Protein AF-A0A7Y3AMU5-F1 (afdb_monomer)

Radius of gyration: 22.42 Å; Cα contacts (8 Å, |Δi|>4): 41; chains: 1; bounding box: 45×38×47 Å

Secondary structure (DSSP, 8-state):
------TT----TTEEEETTTTEEEEEPPHHHHHHHHHHHHHHHHHHHHHHHH----PPPSSPPTT-----GGG-----

Sequence (79 aa):
ATAFVGTGFECPPRSLVVGVPAEIKRQLSDKEVAWKTQGTLEYQQLAKRCQASLQRTEALSEVEAGRRRMKSADYKFKP

Structure (mmCIF, N/CA/C/O backbone):
data_AF-A0A7Y3AMU5-F1
#
_entry.id   AF-A0A7Y3AMU5-F1
#
loop_
_atom_site.group_PDB
_atom_site.id
_atom_site.type_symbol
_atom_site.label_atom_id
_atom_site.label_alt_id
_atom_site.label_comp_id
_atom_site.label_asym_id
_atom_site.label_entity_id
_atom_site.label_seq_id
_atom_site.pdbx_PDB_ins_code
_atom_site.Cartn_x
_atom_site.Cartn_y
_atom_site.Cartn_z
_atom_site.occupancy
_atom_site.B_iso_or_equiv
_atom_site.auth_seq_id
_atom_site.auth_comp_id
_atom_site.auth_asym_id
_atom_site.auth_atom_id
_atom_site.pdbx_PDB_model_num
ATOM 1 N N . ALA A 1 1 ? 2.413 2.985 4.957 1.00 65.94 1 ALA A N 1
ATOM 2 C CA . ALA A 1 1 ? 1.965 2.598 6.311 1.00 65.94 1 ALA A CA 1
ATOM 3 C C . ALA A 1 1 ? 3.193 2.228 7.129 1.00 65.94 1 ALA A C 1
ATOM 5 O O . ALA A 1 1 ? 4.093 1.620 6.565 1.00 65.94 1 ALA A O 1
ATOM 6 N N . THR A 1 2 ? 3.244 2.624 8.400 1.00 80.50 2 THR A N 1
ATOM 7 C CA . THR A 1 2 ? 4.405 2.461 9.299 1.00 80.50 2 THR A CA 1
ATOM 8 C C . THR A 1 2 ? 3.920 2.102 10.708 1.00 80.50 2 THR A C 1
ATOM 10 O O . THR A 1 2 ? 4.119 2.865 11.649 1.00 80.50 2 THR A O 1
ATOM 13 N N . ALA A 1 3 ? 3.191 0.990 10.836 1.00 93.31 3 ALA A N 1
ATOM 14 C CA . ALA A 1 3 ? 2.742 0.478 12.129 1.00 93.31 3 ALA A CA 1
ATOM 15 C C . ALA A 1 3 ? 3.475 -0.827 12.456 1.00 93.31 3 ALA A C 1
ATOM 17 O O . ALA A 1 3 ? 3.645 -1.666 11.570 1.00 93.31 3 ALA A O 1
ATOM 18 N N . PHE A 1 4 ? 3.907 -0.992 13.706 1.00 94.00 4 PHE A N 1
ATOM 19 C CA . PHE A 1 4 ? 4.608 -2.193 14.165 1.00 94.00 4 PHE A CA 1
ATOM 20 C C . PHE A 1 4 ? 3.663 -3.057 14.997 1.00 94.00 4 PHE A C 1
ATOM 22 O O . PHE A 1 4 ? 3.309 -2.690 16.117 1.00 94.00 4 PHE A O 1
ATOM 29 N N . VAL A 1 5 ? 3.249 -4.195 14.441 1.00 94.88 5 VAL A N 1
ATOM 30 C CA . VAL A 1 5 ? 2.345 -5.146 15.097 1.00 94.88 5 VAL A CA 1
ATOM 31 C C . VAL A 1 5 ? 3.181 -6.203 15.813 1.00 94.88 5 VAL A C 1
ATOM 33 O O . VAL A 1 5 ? 3.876 -6.985 15.168 1.00 94.88 5 VAL A O 1
ATOM 36 N N . GLY A 1 6 ? 3.138 -6.191 17.145 1.00 94.12 6 GLY A N 1
ATOM 37 C CA . GLY A 1 6 ? 3.861 -7.155 17.973 1.00 94.12 6 GLY A CA 1
ATOM 38 C C . GLY A 1 6 ? 3.251 -8.560 17.931 1.00 94.12 6 GLY A C 1
ATOM 39 O O . GLY A 1 6 ? 2.085 -8.744 17.577 1.00 94.12 6 GLY A O 1
ATOM 40 N N . THR A 1 7 ? 4.039 -9.561 18.327 1.00 95.56 7 THR A N 1
ATOM 41 C CA . THR A 1 7 ? 3.574 -10.948 18.481 1.00 95.56 7 THR A CA 1
ATOM 42 C C . THR A 1 7 ? 2.415 -11.025 19.476 1.00 95.56 7 THR A C 1
ATOM 44 O O . THR A 1 7 ? 2.476 -10.419 20.542 1.00 95.56 7 THR A O 1
ATOM 47 N N . GLY A 1 8 ? 1.372 -11.786 19.137 1.00 94.81 8 GLY A N 1
ATOM 48 C CA . GLY A 1 8 ? 0.189 -11.954 19.990 1.00 94.81 8 GLY A CA 1
ATOM 49 C C . GLY A 1 8 ? -0.800 -10.784 19.956 1.00 94.81 8 GLY A C 1
ATOM 50 O O . GLY A 1 8 ? -1.762 -10.797 20.714 1.00 94.81 8 GLY A O 1
ATOM 51 N N . PHE A 1 9 ? -0.598 -9.780 19.095 1.00 96.38 9 PHE A N 1
ATOM 52 C CA . PHE A 1 9 ? -1.569 -8.702 18.913 1.00 96.38 9 PHE A CA 1
ATOM 53 C C . PHE A 1 9 ? -2.877 -9.233 18.309 1.00 96.38 9 PHE A C 1
ATOM 55 O O . PHE A 1 9 ? -2.892 -9.743 17.186 1.00 96.38 9 PHE A O 1
ATOM 62 N N . GLU A 1 10 ? -3.983 -9.062 19.029 1.00 95.75 10 GLU A N 1
ATOM 63 C CA . GLU A 1 10 ? -5.325 -9.371 18.540 1.00 95.75 10 GLU A CA 1
ATOM 64 C C . GLU A 1 10 ? -5.997 -8.115 17.979 1.00 95.75 10 GLU A C 1
ATOM 66 O O . GLU A 1 10 ? -6.021 -7.057 18.606 1.00 95.75 10 GLU A O 1
ATOM 71 N N . CYS A 1 11 ? -6.563 -8.232 16.778 1.00 95.56 11 CYS A N 1
ATOM 72 C CA . CYS A 1 11 ? -7.209 -7.129 16.077 1.00 95.56 11 CYS A CA 1
ATOM 73 C C . CYS A 1 11 ? -8.668 -7.486 15.774 1.00 95.56 11 CYS A C 1
ATOM 75 O O . CYS A 1 11 ? -8.917 -8.297 14.875 1.00 95.56 11 CYS A O 1
ATOM 77 N N . PRO A 1 12 ? -9.647 -6.886 16.473 1.00 96.50 12 PRO A N 1
ATOM 78 C CA . PRO A 1 12 ? -11.049 -7.057 16.134 1.00 96.50 12 PRO A CA 1
ATOM 79 C C . PRO A 1 12 ? -11.328 -6.569 14.705 1.00 96.50 12 PRO A C 1
ATOM 81 O O . PRO A 1 12 ? -10.698 -5.599 14.254 1.00 96.50 12 PRO A O 1
ATOM 84 N N . PRO A 1 13 ? -12.301 -7.171 13.996 1.00 96.62 13 PRO A N 1
ATOM 85 C CA . PRO A 1 13 ? -12.728 -6.685 12.692 1.00 96.62 13 PRO A CA 1
ATOM 86 C C . PRO A 1 13 ? -13.006 -5.181 12.711 1.00 96.62 13 PRO A C 1
ATOM 88 O O . PRO A 1 13 ? -13.473 -4.634 13.708 1.00 96.62 13 PRO A O 1
ATOM 91 N N . ARG A 1 14 ? -12.719 -4.519 11.585 1.00 96.12 14 ARG A N 1
ATOM 92 C CA . ARG A 1 14 ? -12.976 -3.084 11.372 1.00 96.12 14 ARG A CA 1
ATOM 93 C C . ARG A 1 14 ? -12.245 -2.142 12.343 1.00 96.12 14 ARG A C 1
ATOM 95 O O . ARG A 1 14 ? -12.650 -0.994 12.492 1.00 96.12 14 ARG A O 1
ATOM 102 N N . SER A 1 15 ? -11.134 -2.564 12.938 1.00 97.19 15 SER A N 1
ATOM 103 C CA . SER A 1 15 ? -10.302 -1.693 13.778 1.00 97.19 15 SER A CA 1
ATOM 104 C C . SER A 1 15 ? -9.361 -0.803 12.953 1.00 97.19 1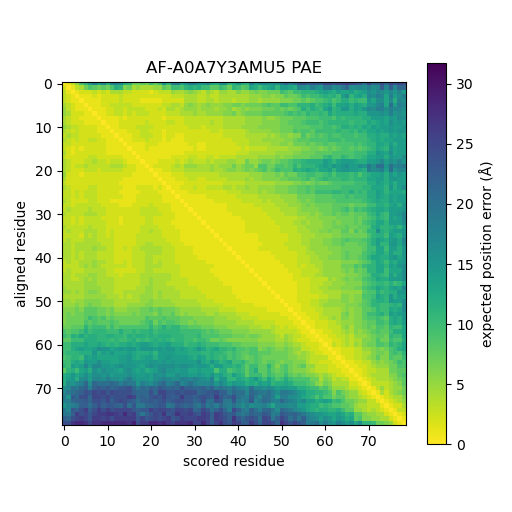5 S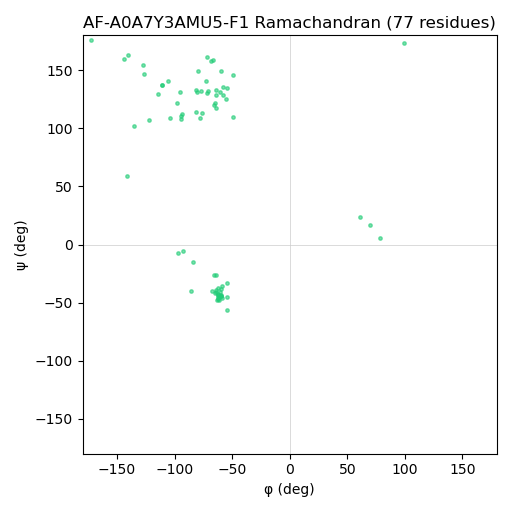ER A C 1
ATOM 106 O O . SER A 1 15 ? -8.649 -1.281 12.069 1.00 97.19 15 SER A O 1
ATOM 108 N N . LEU A 1 16 ? -9.311 0.494 13.268 1.00 96.50 16 LEU A N 1
ATOM 109 C CA . LEU A 1 16 ? -8.242 1.393 12.830 1.00 96.50 16 LEU A CA 1
ATOM 110 C C . LEU A 1 16 ? -7.038 1.217 13.759 1.00 96.50 16 LEU A C 1
ATOM 112 O O . LEU A 1 16 ? -7.111 1.577 14.935 1.00 96.50 16 LEU A O 1
ATOM 116 N N . VAL A 1 17 ? -5.936 0.706 13.213 1.00 96.62 17 VAL A N 1
ATOM 117 C CA . VAL A 1 17 ? -4.705 0.418 13.957 1.00 96.62 17 VAL A CA 1
ATOM 118 C C . VAL A 1 17 ? -3.574 1.327 13.481 1.00 96.62 17 VAL A C 1
ATOM 120 O O . VAL A 1 17 ? -3.331 1.436 12.277 1.00 96.62 17 VAL A O 1
ATOM 123 N N . VAL A 1 18 ? -2.889 1.990 14.414 1.00 95.69 18 VAL A N 1
ATOM 124 C CA . VAL A 1 18 ? -1.805 2.946 14.121 1.00 95.69 18 VAL A CA 1
ATOM 125 C C . VAL A 1 18 ? -0.695 2.871 15.171 1.00 95.69 18 VAL A C 1
ATOM 127 O O . VAL A 1 18 ? -0.938 2.431 16.287 1.00 95.69 18 VAL A O 1
ATOM 130 N N . GLY A 1 19 ? 0.506 3.348 14.827 1.00 94.06 19 GLY A N 1
ATOM 131 C CA . GLY A 1 19 ? 1.602 3.544 15.784 1.00 94.06 19 GLY A CA 1
ATOM 132 C C . GLY A 1 19 ? 2.662 2.439 15.818 1.00 94.06 19 GLY A C 1
ATOM 133 O O . GLY A 1 19 ? 2.560 1.407 15.151 1.00 94.06 19 GLY A O 1
ATOM 134 N N . VAL A 1 20 ? 3.718 2.704 16.588 1.00 94.25 20 VAL A N 1
ATOM 135 C CA . VAL A 1 20 ? 4.820 1.781 16.888 1.00 94.25 20 VAL A CA 1
ATOM 136 C C . VAL A 1 20 ? 5.101 1.887 18.399 1.00 94.25 20 VAL A C 1
ATOM 138 O O . VAL A 1 20 ? 5.726 2.866 18.806 1.00 94.25 20 VAL A O 1
ATOM 141 N N . PRO A 1 21 ? 4.640 0.933 19.234 1.00 92.50 21 PRO A N 1
ATOM 142 C CA . PRO A 1 21 ? 3.853 -0.250 18.874 1.00 92.50 21 PRO A CA 1
ATOM 143 C C . PRO A 1 21 ? 2.434 0.101 18.394 1.00 92.50 21 PRO A C 1
ATOM 145 O O . PRO A 1 21 ? 1.922 1.189 18.644 1.00 92.50 21 PRO A O 1
ATOM 148 N N . ALA A 1 22 ? 1.826 -0.812 17.642 1.00 96.25 22 ALA A N 1
ATOM 149 C CA . ALA A 1 22 ? 0.499 -0.640 17.073 1.00 96.25 22 ALA A CA 1
ATOM 150 C C . ALA A 1 22 ? -0.602 -0.700 18.144 1.00 96.25 22 ALA A C 1
ATOM 152 O O . ALA A 1 22 ? -0.656 -1.639 18.936 1.00 96.25 22 ALA A O 1
ATOM 153 N N . GLU A 1 23 ? -1.524 0.260 18.106 1.00 95.31 23 GLU A N 1
ATOM 154 C CA . GLU A 1 23 ? -2.682 0.339 18.999 1.00 95.31 23 GLU A CA 1
ATOM 155 C C . GLU A 1 23 ? -3.990 0.465 18.208 1.00 95.31 23 GLU A C 1
ATOM 157 O O . GLU A 1 23 ? -4.040 1.097 17.145 1.00 95.31 23 GLU A O 1
ATOM 162 N N . ILE A 1 24 ? -5.075 -0.106 18.744 1.00 96.88 24 ILE A N 1
ATOM 163 C CA . ILE A 1 24 ? -6.429 0.083 18.209 1.00 96.88 24 ILE A CA 1
ATOM 164 C C . ILE A 1 24 ? -6.922 1.464 18.633 1.00 96.88 24 ILE A C 1
ATOM 166 O O . ILE A 1 24 ? -7.174 1.708 19.811 1.00 96.88 24 ILE A O 1
ATOM 170 N N . LYS A 1 25 ? -7.113 2.371 17.672 1.00 96.19 25 LYS A N 1
ATOM 171 C CA . LYS A 1 25 ? -7.570 3.731 17.977 1.00 96.19 25 LYS A CA 1
ATOM 172 C C . LYS A 1 25 ? -9.088 3.847 18.062 1.00 96.19 25 LYS A C 1
ATOM 174 O O . LYS A 1 25 ? -9.595 4.606 18.883 1.00 96.19 25 LYS A O 1
ATOM 179 N N . ARG A 1 26 ? -9.800 3.167 17.158 1.00 97.44 26 ARG A N 1
ATOM 180 C CA . ARG A 1 26 ? -11.270 3.170 17.041 1.00 97.44 26 ARG A CA 1
ATOM 181 C C . ARG A 1 26 ? -11.744 2.145 16.012 1.00 97.44 26 ARG A C 1
ATOM 183 O O . ARG A 1 26 ? -10.937 1.567 15.291 1.00 97.44 26 ARG A O 1
ATOM 190 N N . GLN A 1 27 ? -13.058 2.002 15.887 1.00 98.00 27 GLN A N 1
ATOM 191 C CA . GLN A 1 27 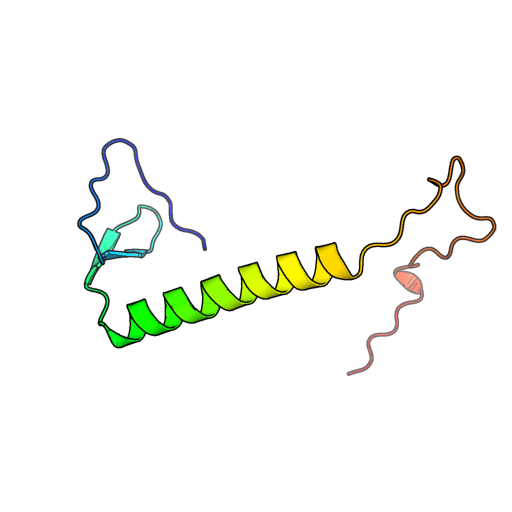? -13.697 1.299 14.777 1.00 98.00 27 GLN A CA 1
ATOM 192 C C . GLN A 1 27 ? -13.777 2.179 13.514 1.00 98.00 27 GLN A C 1
ATOM 194 O O . GLN A 1 27 ? -13.870 3.412 13.586 1.00 98.00 27 GLN A O 1
ATOM 199 N N . LEU A 1 28 ? -13.728 1.533 12.351 1.00 97.94 28 LEU A N 1
ATOM 200 C CA . LEU A 1 28 ? -13.934 2.138 11.040 1.00 97.94 28 LEU A CA 1
ATOM 201 C C . LEU A 1 28 ? -15.429 2.288 10.759 1.00 97.94 28 LEU A C 1
ATOM 203 O O . LEU A 1 28 ? -16.205 1.330 10.863 1.00 97.94 28 LEU A O 1
ATOM 207 N N . SER A 1 29 ? -15.817 3.482 10.323 1.00 98.06 29 SER A N 1
ATOM 208 C CA . SER A 1 29 ? -17.163 3.751 9.816 1.00 98.06 29 SER A CA 1
ATOM 209 C C . SER A 1 29 ? -17.427 3.008 8.503 1.00 98.06 29 SER A C 1
ATOM 211 O O . SER A 1 29 ? -16.498 2.649 7.776 1.00 98.06 29 SER A O 1
ATOM 213 N 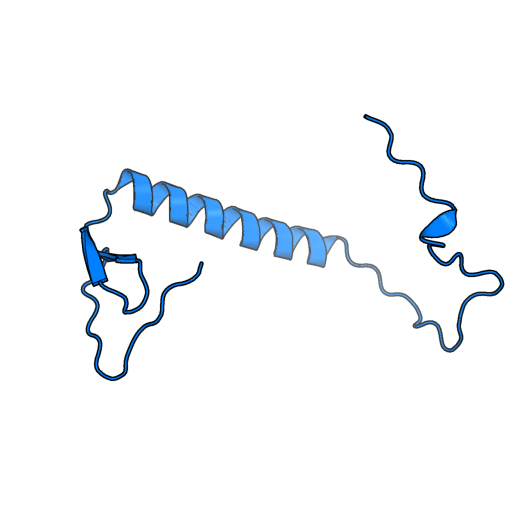N . ASP A 1 30 ? -18.700 2.806 8.156 1.00 98.06 30 ASP A N 1
ATOM 214 C CA . ASP A 1 30 ? -19.072 2.181 6.876 1.00 98.06 30 ASP A CA 1
ATOM 215 C C . ASP A 1 30 ? -18.548 2.965 5.674 1.00 98.06 30 ASP A C 1
ATOM 217 O O . ASP A 1 30 ? -18.101 2.372 4.694 1.00 98.06 30 ASP A O 1
ATOM 221 N N . LYS A 1 31 ? -18.517 4.299 5.776 1.00 98.19 31 LYS A N 1
ATOM 222 C CA . LYS A 1 31 ? -17.964 5.168 4.734 1.00 98.19 31 LYS A CA 1
ATOM 223 C C . LYS A 1 31 ? -16.475 4.909 4.503 1.00 98.19 31 LYS A C 1
ATOM 225 O O . LYS A 1 31 ? -16.038 4.855 3.357 1.00 98.19 31 LYS A O 1
ATOM 230 N N . GLU A 1 32 ? -15.695 4.737 5.568 1.00 97.69 32 GLU A N 1
ATOM 231 C CA . GLU A 1 32 ? -14.261 4.440 5.460 1.00 97.69 32 GLU A CA 1
ATOM 232 C C . GLU A 1 32 ? -14.010 3.054 4.869 1.00 97.69 32 GLU A C 1
ATOM 234 O O . GLU A 1 32 ? -13.126 2.899 4.026 1.00 97.69 32 GLU A O 1
ATOM 239 N N . VAL A 1 33 ? -14.808 2.060 5.266 1.00 97.44 33 VAL A N 1
ATOM 240 C CA . VAL A 1 33 ? -14.730 0.710 4.695 1.00 97.44 33 VAL A CA 1
ATOM 241 C C . VAL A 1 33 ? -15.081 0.738 3.209 1.00 97.44 33 VAL A C 1
ATOM 243 O O . VAL A 1 33 ? -14.318 0.217 2.399 1.00 97.44 33 VAL A O 1
ATOM 246 N N . ALA A 1 34 ? -16.178 1.398 2.829 1.00 98.00 34 ALA A N 1
ATOM 247 C CA . ALA A 1 34 ? -16.585 1.534 1.433 1.00 98.00 34 ALA A CA 1
ATOM 248 C C . ALA A 1 34 ? -15.510 2.239 0.595 1.00 98.00 34 ALA A C 1
ATOM 250 O O . ALA A 1 34 ? -15.156 1.764 -0.485 1.00 98.00 34 ALA A O 1
ATOM 251 N N . TRP A 1 35 ? -14.931 3.326 1.116 1.00 97.81 35 TRP A N 1
ATOM 252 C CA . TRP A 1 35 ? -13.852 4.036 0.435 1.00 97.81 35 TRP A CA 1
ATOM 253 C C . TRP A 1 35 ? -12.609 3.158 0.258 1.00 97.81 35 TRP A C 1
ATOM 255 O O . TRP A 1 35 ? -12.035 3.114 -0.831 1.00 97.81 35 TRP A O 1
ATOM 265 N N . LYS A 1 36 ? -12.219 2.399 1.290 1.00 96.75 36 LYS A N 1
ATOM 266 C CA . LYS A 1 36 ? -11.092 1.463 1.202 1.00 96.75 36 LYS A CA 1
ATOM 267 C C . LYS A 1 36 ? -11.342 0.372 0.162 1.00 96.75 36 LYS A C 1
ATOM 269 O O . LYS A 1 36 ? -10.445 0.097 -0.633 1.00 96.75 36 LYS A O 1
ATOM 274 N N . THR A 1 37 ? -12.540 -0.209 0.144 1.00 97.56 37 THR A N 1
ATOM 275 C CA . THR A 1 37 ? -12.946 -1.214 -0.848 1.00 97.56 37 THR A CA 1
ATOM 276 C C . THR A 1 37 ? -12.858 -0.659 -2.265 1.00 97.56 37 THR A C 1
ATOM 278 O O . THR A 1 37 ? -12.269 -1.304 -3.132 1.00 97.56 37 THR A O 1
ATOM 281 N N . GLN A 1 38 ? -13.369 0.554 -2.491 1.00 98.12 38 GLN A N 1
ATOM 282 C CA . GLN A 1 38 ? -13.304 1.209 -3.796 1.00 98.12 38 GLN A CA 1
ATOM 283 C C . GLN A 1 38 ? -11.855 1.451 -4.237 1.00 98.12 38 GLN A C 1
ATOM 285 O O . GLN A 1 38 ? -11.481 1.068 -5.343 1.00 98.12 38 GLN A O 1
ATOM 290 N N . GLY A 1 39 ? -11.010 1.997 -3.357 1.00 97.31 39 GLY A N 1
ATOM 291 C CA . GLY A 1 39 ? -9.593 2.198 -3.667 1.00 97.31 39 GLY A CA 1
ATOM 292 C C . GLY A 1 39 ? -8.870 0.884 -3.987 1.00 97.31 39 GLY A C 1
ATOM 293 O O . GLY A 1 39 ? -8.065 0.824 -4.911 1.00 97.31 39 GLY A O 1
ATOM 294 N N . THR A 1 40 ? -9.181 -0.210 -3.285 1.00 97.81 40 THR A N 1
ATOM 295 C CA . THR A 1 40 ? -8.637 -1.540 -3.611 1.00 97.81 40 THR A CA 1
ATOM 296 C C . THR A 1 40 ? -9.096 -2.031 -4.987 1.00 97.81 40 THR A C 1
ATOM 298 O O . THR A 1 40 ? -8.287 -2.603 -5.722 1.00 97.81 40 THR A O 1
ATOM 301 N N . LEU A 1 41 ? -10.354 -1.792 -5.364 1.00 98.44 41 LEU A N 1
ATOM 302 C CA . LEU A 1 41 ? -10.869 -2.149 -6.687 1.00 98.44 41 LEU A CA 1
ATOM 303 C C . LEU A 1 41 ? -10.136 -1.395 -7.806 1.00 98.44 41 LEU A C 1
ATOM 305 O O . LEU A 1 41 ? -9.833 -1.989 -8.840 1.00 98.44 41 LEU A O 1
ATOM 309 N N . GLU A 1 42 ? -9.783 -0.129 -7.593 1.00 98.25 42 GLU A N 1
ATOM 310 C CA . GLU A 1 42 ? -9.005 0.655 -8.561 1.00 98.25 42 GLU A CA 1
ATOM 311 C C . GLU A 1 42 ? -7.640 0.010 -8.846 1.00 98.25 42 GLU A C 1
ATOM 313 O O . GLU A 1 42 ? -7.279 -0.168 -10.009 1.00 98.25 42 GLU A O 1
ATOM 318 N N . TYR A 1 43 ? -6.913 -0.456 -7.822 1.00 97.88 43 TYR A N 1
ATOM 319 C CA . TYR A 1 43 ? -5.660 -1.199 -8.031 1.00 97.88 43 TYR A CA 1
ATOM 320 C C . TYR A 1 43 ? -5.866 -2.485 -8.839 1.00 97.88 43 TYR A C 1
ATOM 322 O O . TYR A 1 43 ? -5.066 -2.802 -9.722 1.00 97.88 43 TYR A O 1
ATOM 330 N N . GLN A 1 44 ? -6.948 -3.219 -8.578 1.00 98.38 44 GLN A N 1
ATOM 331 C CA . GLN A 1 44 ? -7.274 -4.428 -9.339 1.00 98.38 44 GLN A CA 1
ATOM 332 C C . GLN A 1 44 ? -7.575 -4.105 -10.808 1.00 98.38 44 GLN A C 1
ATOM 334 O O . GLN A 1 44 ? -7.138 -4.827 -11.706 1.00 98.38 44 GLN A O 1
ATOM 339 N N . GLN A 1 45 ? -8.294 -3.014 -11.075 1.00 98.44 45 GLN A N 1
ATOM 340 C CA . GLN A 1 45 ? -8.562 -2.545 -12.435 1.00 98.44 45 GLN A CA 1
ATOM 341 C C . GLN A 1 45 ? -7.279 -2.106 -13.145 1.00 98.44 45 GLN A C 1
ATOM 343 O O . GLN A 1 45 ? -7.082 -2.457 -14.308 1.00 98.44 45 GLN A O 1
ATOM 348 N N . LEU A 1 46 ? -6.377 -1.405 -12.451 1.00 98.31 46 LEU A N 1
ATOM 349 C CA . LEU A 1 46 ? -5.067 -1.029 -12.990 1.00 98.31 46 LEU A CA 1
ATOM 350 C C . LEU A 1 46 ? -4.244 -2.260 -13.381 1.00 98.31 46 LEU A C 1
ATOM 352 O O . LEU A 1 46 ? -3.670 -2.277 -14.470 1.00 98.31 46 LEU A O 1
ATOM 356 N N . ALA A 1 47 ? -4.230 -3.302 -12.545 1.00 98.31 47 ALA A N 1
ATOM 357 C CA . ALA A 1 47 ? -3.544 -4.557 -12.846 1.00 98.31 47 ALA A CA 1
ATOM 358 C C . ALA A 1 47 ? -4.127 -5.246 -14.093 1.00 98.31 47 ALA A C 1
ATOM 360 O O . ALA A 1 47 ? -3.376 -5.613 -14.996 1.00 98.31 47 ALA A O 1
ATOM 361 N N . LYS A 1 48 ? -5.460 -5.345 -14.192 1.00 98.44 48 LYS A N 1
ATOM 362 C CA . LYS A 1 48 ? -6.145 -5.890 -15.380 1.00 98.44 48 LYS A CA 1
ATOM 363 C C . LYS A 1 48 ? -5.839 -5.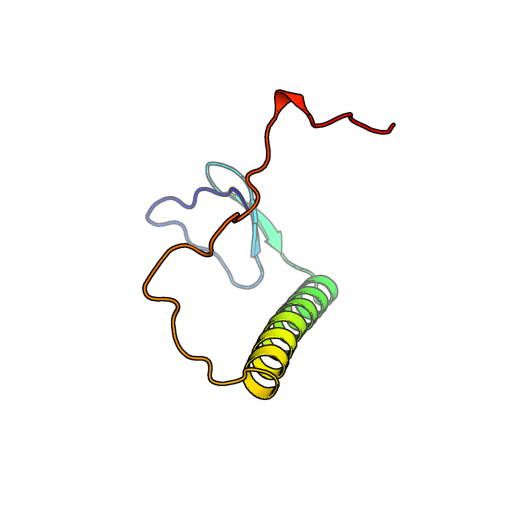082 -16.640 1.00 98.44 48 LYS A C 1
ATOM 365 O O . LYS A 1 48 ? -5.551 -5.660 -17.683 1.00 98.44 48 LYS A O 1
ATOM 370 N N . ARG A 1 49 ? -5.869 -3.749 -16.546 1.00 98.12 49 ARG A N 1
ATOM 371 C CA . ARG A 1 49 ? -5.549 -2.854 -17.666 1.00 98.12 49 ARG A CA 1
ATOM 372 C C . ARG A 1 49 ? -4.108 -3.037 -18.127 1.00 98.12 49 ARG A C 1
ATOM 374 O O . ARG A 1 49 ? -3.885 -3.153 -19.324 1.00 98.12 49 ARG A O 1
ATOM 381 N N . CYS A 1 50 ? -3.161 -3.096 -17.188 1.00 97.81 50 CYS A N 1
ATOM 382 C CA . CYS A 1 50 ? -1.761 -3.391 -17.483 1.00 97.81 50 CYS A CA 1
ATOM 383 C C . CYS A 1 50 ? -1.664 -4.701 -18.264 1.00 97.81 50 CYS A C 1
ATOM 385 O O . CYS A 1 50 ? -1.218 -4.681 -19.407 1.00 97.81 50 CYS A O 1
ATOM 387 N N . GLN A 1 51 ? -2.200 -5.792 -17.709 1.00 97.81 51 GLN A N 1
ATOM 388 C CA . GLN A 1 51 ? -2.182 -7.112 -18.336 1.00 97.81 51 GLN A CA 1
ATOM 389 C C . GLN A 1 51 ? -2.774 -7.111 -19.751 1.00 97.81 51 GLN A C 1
ATOM 391 O O . GLN A 1 51 ? -2.166 -7.672 -20.655 1.00 97.81 51 GLN A O 1
ATOM 396 N N . ALA A 1 52 ? -3.922 -6.461 -19.957 1.00 98.00 52 ALA A N 1
ATOM 397 C CA . ALA A 1 52 ? -4.572 -6.372 -21.265 1.00 98.00 52 ALA A CA 1
ATOM 398 C C . ALA A 1 52 ? -3.754 -5.578 -22.299 1.00 98.00 52 ALA A C 1
ATOM 400 O O . ALA A 1 52 ? -3.897 -5.799 -23.497 1.00 98.00 52 ALA A O 1
ATOM 401 N N . SER A 1 53 ? -2.912 -4.649 -21.839 1.00 96.88 53 SER A N 1
ATOM 402 C CA . SER A 1 53 ? -2.059 -3.809 -22.688 1.00 96.88 53 SER A CA 1
ATOM 403 C C . SER A 1 53 ? -0.622 -4.313 -22.844 1.00 96.88 53 SER A C 1
ATOM 405 O O . SER A 1 53 ? 0.134 -3.733 -23.623 1.00 96.88 53 SER A O 1
ATOM 407 N N . LEU A 1 54 ? -0.217 -5.353 -22.106 1.00 96.56 54 LEU A N 1
ATOM 408 C CA . LEU A 1 54 ? 1.142 -5.884 -22.181 1.00 96.56 54 LEU A CA 1
ATOM 409 C C . LEU A 1 54 ? 1.411 -6.450 -23.577 1.00 96.56 54 LEU A C 1
ATOM 411 O O . LEU A 1 54 ? 0.633 -7.236 -24.113 1.00 96.56 54 LEU A O 1
ATOM 415 N N . GLN A 1 55 ? 2.561 -6.084 -24.134 1.00 95.94 55 GLN A N 1
ATOM 416 C CA . GLN A 1 55 ? 3.059 -6.628 -25.390 1.00 95.94 55 GLN A CA 1
ATOM 417 C C . GLN A 1 55 ? 4.285 -7.487 -25.111 1.00 95.94 55 GLN A C 1
ATOM 419 O O . GLN A 1 55 ? 5.155 -7.121 -24.318 1.00 95.94 55 GLN A O 1
ATOM 424 N N . ARG A 1 56 ? 4.356 -8.647 -25.768 1.00 94.88 56 ARG A N 1
ATOM 425 C CA . ARG A 1 56 ? 5.561 -9.472 -25.741 1.00 94.88 56 ARG A CA 1
ATOM 426 C C . ARG A 1 56 ? 6.685 -8.693 -26.419 1.00 94.88 56 ARG A C 1
ATOM 428 O O . ARG A 1 56 ? 6.520 -8.236 -27.543 1.00 94.88 56 ARG A O 1
ATOM 435 N N . THR A 1 57 ? 7.820 -8.593 -25.745 1.00 94.12 57 THR A N 1
ATOM 436 C CA . THR A 1 57 ? 9.039 -7.996 -26.290 1.00 94.12 57 THR A CA 1
ATOM 437 C C . THR A 1 57 ? 10.195 -8.964 -26.118 1.00 94.12 57 THR A C 1
ATOM 439 O O . THR A 1 57 ? 10.181 -9.811 -25.220 1.00 94.12 57 THR A O 1
ATOM 442 N N . GLU A 1 58 ? 11.196 -8.841 -26.978 1.00 94.88 58 GLU A N 1
ATOM 443 C CA . GLU A 1 58 ? 12.483 -9.485 -26.758 1.00 94.88 58 GLU A CA 1
ATOM 444 C C . GLU A 1 58 ? 13.231 -8.754 -25.639 1.00 94.88 58 GLU A C 1
ATOM 446 O O . GLU A 1 58 ? 13.146 -7.529 -25.509 1.00 94.88 58 GLU A O 1
ATOM 451 N N . ALA A 1 59 ? 13.909 -9.519 -24.783 1.00 92.88 59 ALA A N 1
ATOM 452 C CA . ALA A 1 59 ? 14.729 -8.960 -23.720 1.00 92.88 59 ALA A CA 1
ATOM 453 C C . ALA A 1 59 ? 16.049 -8.451 -24.310 1.00 92.88 59 ALA A C 1
ATOM 455 O O . ALA A 1 59 ? 16.719 -9.175 -25.043 1.00 92.88 59 ALA A O 1
ATOM 456 N N . LEU A 1 60 ? 16.442 -7.227 -23.955 1.00 92.94 60 LEU A N 1
ATOM 457 C CA . LEU A 1 60 ? 17.746 -6.690 -24.332 1.00 92.94 60 LEU A CA 1
ATOM 458 C C . LEU A 1 60 ? 18.860 -7.509 -23.660 1.00 92.94 60 LEU A C 1
ATOM 460 O O . LEU A 1 60 ? 18.908 -7.597 -22.432 1.00 92.94 60 LEU A O 1
ATOM 464 N N . SER A 1 61 ? 19.754 -8.094 -24.459 1.00 94.69 61 SER A N 1
ATOM 465 C CA . SER A 1 61 ? 20.908 -8.872 -23.982 1.00 94.69 61 SER A CA 1
ATOM 466 C C . SER A 1 61 ? 22.123 -8.010 -23.637 1.00 94.69 61 SER A C 1
ATOM 468 O O . SER A 1 61 ? 23.047 -8.475 -22.974 1.00 94.69 61 SER A O 1
ATOM 470 N N . GLU A 1 62 ? 22.126 -6.753 -24.073 1.00 95.00 62 GLU A N 1
ATOM 471 C CA . GLU A 1 62 ? 23.201 -5.796 -23.843 1.00 95.00 62 GLU A CA 1
ATOM 472 C C . GLU A 1 62 ? 22.650 -4.396 -23.553 1.00 95.00 62 GLU A C 1
ATOM 474 O O . GLU A 1 62 ? 21.477 -4.091 -23.778 1.00 95.00 62 GLU A O 1
ATOM 479 N N . VAL A 1 63 ? 23.497 -3.535 -22.992 1.00 92.56 63 VAL A N 1
ATOM 480 C CA . VAL A 1 63 ? 23.127 -2.146 -22.709 1.00 92.56 63 VAL A CA 1
ATOM 481 C C . VAL A 1 63 ? 23.046 -1.370 -24.022 1.00 92.56 63 VAL A C 1
ATOM 483 O O . VAL A 1 63 ? 23.996 -1.379 -24.796 1.00 92.56 63 VAL A O 1
ATOM 486 N N . GLU A 1 64 ? 21.951 -0.637 -24.229 1.00 90.75 64 GLU A N 1
ATOM 487 C CA . GLU A 1 64 ? 21.766 0.202 -25.418 1.00 90.75 64 GLU A CA 1
ATOM 488 C C . GLU A 1 64 ? 22.929 1.190 -25.616 1.00 90.75 64 GLU A C 1
ATOM 490 O O . GLU A 1 64 ? 23.356 1.891 -24.685 1.00 90.75 64 GLU A O 1
ATOM 495 N N . ALA A 1 65 ? 23.419 1.286 -26.853 1.00 92.69 65 ALA A N 1
ATOM 496 C CA . ALA A 1 65 ? 24.452 2.243 -27.219 1.00 92.69 65 ALA A CA 1
ATOM 497 C C . ALA A 1 65 ? 23.994 3.677 -26.903 1.00 92.69 65 ALA A C 1
ATOM 499 O O . ALA A 1 65 ? 22.906 4.108 -27.282 1.00 92.69 65 ALA A O 1
ATOM 500 N N . GLY A 1 66 ? 24.825 4.430 -26.177 1.00 90.38 66 GLY A N 1
ATOM 501 C CA . GLY A 1 66 ? 24.501 5.806 -25.797 1.00 90.38 66 GLY A CA 1
ATOM 502 C C . GLY A 1 66 ? 23.368 5.946 -24.769 1.00 90.38 66 GLY A C 1
ATOM 503 O O . GLY A 1 66 ? 22.845 7.054 -24.618 1.00 90.38 66 GLY A O 1
ATOM 504 N N . ARG A 1 67 ? 22.995 4.875 -24.041 1.00 90.56 67 ARG A N 1
ATOM 505 C CA . ARG A 1 67 ? 21.983 4.921 -22.968 1.00 90.56 67 ARG A CA 1
ATOM 506 C C . ARG A 1 67 ? 22.266 6.074 -22.005 1.00 90.56 67 ARG A C 1
ATOM 508 O O . ARG A 1 67 ? 23.227 6.043 -21.230 1.00 90.56 67 ARG A O 1
ATOM 515 N N . ARG A 1 68 ? 21.411 7.100 -22.049 1.00 87.94 68 ARG A N 1
ATOM 516 C CA . ARG A 1 68 ? 21.575 8.313 -21.240 1.00 87.94 68 ARG A CA 1
ATOM 517 C C . ARG A 1 68 ? 21.559 7.950 -19.760 1.00 87.94 68 ARG A C 1
ATOM 519 O O . ARG A 1 68 ? 20.665 7.252 -19.287 1.00 87.94 68 ARG A O 1
AT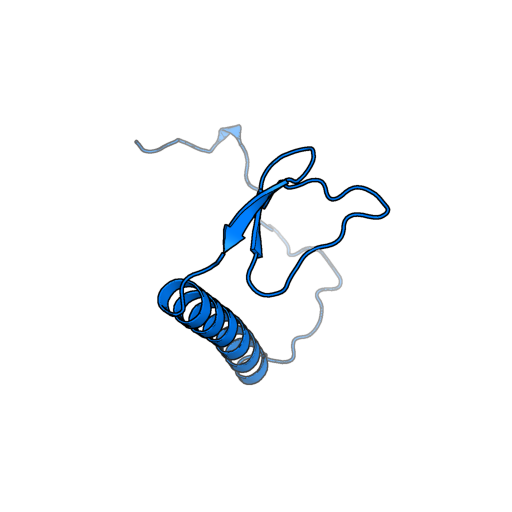OM 526 N N . ARG A 1 69 ? 22.539 8.463 -19.023 1.00 86.31 69 ARG A N 1
ATOM 527 C CA . ARG A 1 69 ? 22.554 8.416 -17.562 1.00 86.31 69 ARG A CA 1
ATOM 528 C C . ARG A 1 69 ? 22.228 9.795 -17.027 1.00 86.31 69 ARG A C 1
ATOM 530 O O . ARG A 1 69 ? 22.697 10.793 -17.570 1.00 86.31 69 ARG A O 1
ATOM 537 N N . MET A 1 70 ? 21.445 9.841 -15.956 1.00 84.81 70 MET A N 1
A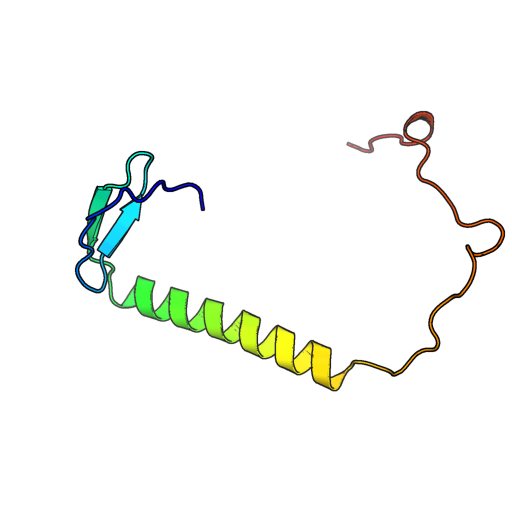TOM 538 C CA . MET A 1 70 ? 21.266 11.079 -15.216 1.00 84.81 70 MET A CA 1
ATOM 539 C C . MET A 1 70 ? 22.620 11.472 -14.619 1.00 84.81 70 MET A C 1
ATOM 541 O O . MET A 1 70 ? 23.188 10.733 -13.817 1.00 84.81 70 MET A O 1
ATOM 545 N N . LYS A 1 71 ? 23.145 12.623 -15.029 1.00 86.19 71 LYS A N 1
ATOM 546 C CA . LYS A 1 71 ? 24.289 13.259 -14.383 1.00 86.19 71 LYS A CA 1
ATOM 547 C C . LYS A 1 71 ? 23.722 14.253 -13.384 1.00 86.19 71 LYS A C 1
ATOM 549 O O . LYS A 1 71 ? 23.152 15.262 -13.783 1.00 86.19 71 LYS A O 1
ATOM 554 N N . SER A 1 72 ? 23.838 13.949 -12.095 1.00 80.50 72 SER A N 1
ATOM 555 C CA . SER A 1 72 ? 23.319 14.808 -11.022 1.00 80.50 72 SER A CA 1
ATOM 556 C C . SER A 1 72 ? 23.839 16.248 -11.120 1.00 80.50 72 SER A C 1
ATOM 558 O O . SER A 1 72 ? 23.089 17.175 -10.843 1.00 80.50 72 SER A O 1
ATOM 560 N N . ALA A 1 73 ? 25.074 16.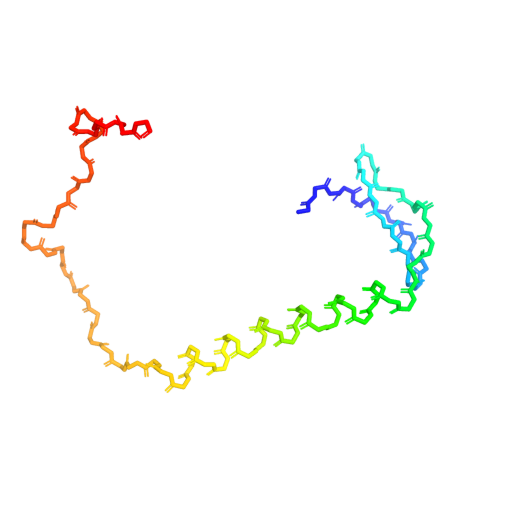437 -11.597 1.00 82.12 73 ALA A N 1
ATOM 561 C CA . ALA A 1 73 ? 25.679 17.747 -11.841 1.00 82.12 73 ALA A CA 1
ATOM 562 C C . ALA A 1 73 ? 24.972 18.590 -12.926 1.00 82.12 73 ALA A C 1
ATOM 564 O O . ALA A 1 73 ? 25.029 19.815 -12.874 1.00 82.12 73 ALA A O 1
ATOM 565 N N . ASP A 1 74 ? 24.283 17.957 -13.881 1.00 84.69 74 ASP A N 1
ATOM 566 C CA . ASP A 1 74 ? 23.619 18.642 -15.000 1.00 84.69 74 ASP A CA 1
ATOM 567 C C . ASP A 1 74 ? 22.142 18.966 -14.694 1.00 84.69 74 ASP A C 1
ATOM 569 O O . ASP A 1 74 ? 21.460 19.632 -15.479 1.00 84.69 74 ASP A O 1
ATOM 573 N N . TYR A 1 75 ? 21.621 18.501 -13.552 1.00 81.69 75 TYR A N 1
ATOM 574 C CA . TYR A 1 75 ? 20.248 18.762 -13.134 1.00 81.69 75 TYR A CA 1
ATOM 575 C C . TYR A 1 75 ? 20.118 20.177 -12.562 1.00 81.69 75 TYR A C 1
ATOM 577 O O . TYR A 1 75 ? 20.565 20.468 -11.454 1.00 81.69 75 TYR A O 1
ATOM 585 N N . LYS A 1 76 ? 19.450 21.062 -13.306 1.00 82.56 76 LYS A N 1
ATOM 586 C CA . LYS A 1 76 ? 19.021 22.368 -12.796 1.00 82.56 76 LYS A CA 1
ATOM 587 C C . LYS A 1 76 ? 17.587 22.262 -12.297 1.00 82.56 76 LYS A C 1
ATOM 589 O O . LYS A 1 76 ? 16.666 22.110 -13.100 1.00 82.56 76 LYS A O 1
ATOM 594 N N . PHE A 1 77 ? 17.413 22.354 -10.980 1.00 80.12 77 PHE A N 1
ATOM 595 C CA . PHE A 1 77 ? 16.100 22.521 -10.367 1.00 80.12 77 PHE A CA 1
ATOM 596 C C . PHE A 1 77 ? 15.420 23.755 -10.971 1.00 80.12 77 PHE A C 1
ATOM 598 O O . PHE A 1 77 ? 16.007 24.839 -10.994 1.00 80.12 77 PHE A O 1
ATOM 605 N N . LYS A 1 78 ? 14.207 23.578 -11.495 1.00 71.88 78 LYS A N 1
ATOM 606 C CA . LYS A 1 78 ? 13.337 24.692 -11.865 1.00 71.88 78 LYS A CA 1
ATOM 607 C C . LYS A 1 78 ? 12.354 24.898 -10.708 1.00 71.88 78 LYS A C 1
ATOM 609 O O . LYS A 1 78 ? 11.708 23.911 -10.353 1.00 71.88 78 LYS A O 1
ATOM 614 N N . PRO A 1 79 ? 12.311 26.101 -10.107 1.00 66.81 79 PRO A N 1
ATOM 615 C CA . PRO A 1 79 ? 11.383 26.416 -9.027 1.00 66.81 79 PRO A CA 1
ATOM 616 C C . PRO A 1 79 ? 9.924 26.375 -9.484 1.00 66.81 79 PRO A C 1
ATOM 618 O O . PRO A 1 79 ? 9.677 26.551 -10.702 1.00 66.81 79 PRO A O 1
#

pLDDT: mean 93.26, std 6.98, range [65.94, 98.44]

Foldseek 3Di:
DDEDDDPPDDDDPQFDWDDVPIDGPDGHDPVRVVVVVVVVVVVVVVVVVCVVPDDDDDDDPDDDDPPDDDDVVPDDDDD

Mean predicted aligned error: 7.49 Å

Solvent-accessible surface area (backbone atoms only — not comparable to full-atom values): 5347 Å² total; per-residue (Å²): 140,82,59,40,80,59,92,89,73,82,79,65,86,60,55,40,70,47,41,78,69,50,41,80,77,46,76,58,52,71,67,57,51,52,51,51,52,51,56,52,50,51,54,55,49,52,52,50,52,48,62,75,67,63,73,94,71,84,80,77,90,65,83,63,88,83,65,84,71,91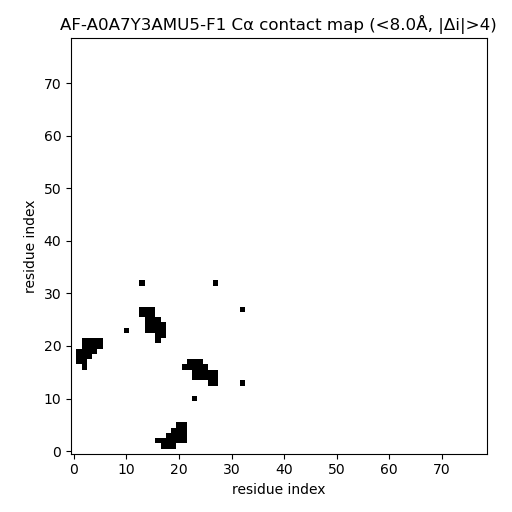,54,76,89,76,63,72,87,77,132

Nearest PDB structures (foldseek):
  8gpm-assembly1_A  TM=7.157E-01  e=1.781E-03  Acinetobacter baumannii
  2fko-assembly1_A  TM=8.665E-01  e=8.097E-03  Pyrococcus horikoshii OT3
  8gpp-assembly1_C  TM=7.061E-01  e=1.781E-03  Acinetobacter baumannii
  4n27-assembly1_C  TM=8.881E-01  e=7.329E-02  Brucella abortus 2308
  7ard-assembly1_x  TM=8.368E-01  e=1.996E+00  Polytomella sp. Pringsheim 198.80